Protein AF-A0A1V1P6B6-F1 (afdb_monomer_lite)

pLDDT: mean 72.88, std 17.22, range [42.22, 92.06]

InterPro domains:
  IPR029063 S-adenosyl-L-methionine-dependent methyltransferase superfamily [G3DSA:3.40.50.150] (1-66)
  IPR029063 S-adenosyl-L-methionine-dependent methyltransferase superfamily [SSF53335] (2-57)

Organism: NCBI:txid890399

Sequence (80 aa):
MRANYGKKTRQYFAKYTSPLQLIDFGGYKVFESATVDTNILIFEKKISKHLKNKVQLLPVQLERSSIPILVLAAILMQTL

Secondary structure (DSSP, 8-state):
--SSTTHHHHHHHHHH-EEEEEEE-TT---STT-----EEEEEESS--S-TT---EEEE-----S---HHHHHHHHTT--

Radius of gyration: 19.87 Å; chains: 1; bounding box: 41×16×56 Å

Structure (mmCIF, N/CA/C/O backbone):
data_AF-A0A1V1P6B6-F1
#
_entry.id   AF-A0A1V1P6B6-F1
#
loop_
_atom_site.group_PDB
_atom_site.id
_atom_site.type_symbol
_atom_site.label_atom_id
_atom_site.label_alt_id
_atom_site.label_comp_id
_atom_site.label_asym_id
_atom_site.label_entity_id
_atom_site.label_seq_id
_atom_site.pdbx_PDB_ins_code
_atom_site.Cartn_x
_atom_site.Cartn_y
_atom_site.Cartn_z
_atom_site.occupancy
_atom_site.B_iso_or_equiv
_atom_site.auth_seq_id
_atom_site.auth_comp_id
_atom_site.auth_asym_id
_atom_site.auth_atom_id
_atom_site.pdbx_PDB_model_num
ATOM 1 N N . MET A 1 1 ? 7.765 -5.761 0.694 1.00 53.22 1 MET A N 1
ATOM 2 C CA . MET A 1 1 ? 7.881 -4.719 1.751 1.00 53.22 1 MET A CA 1
ATOM 3 C C . MET A 1 1 ? 9.184 -4.912 2.529 1.00 53.22 1 MET A C 1
ATOM 5 O O . MET A 1 1 ? 9.290 -5.873 3.279 1.00 53.22 1 MET A O 1
ATOM 9 N N . ARG A 1 2 ? 10.197 -4.051 2.338 1.00 62.06 2 ARG A N 1
ATOM 10 C CA . ARG A 1 2 ? 11.479 -4.134 3.074 1.00 62.06 2 ARG A CA 1
ATOM 11 C C . ARG A 1 2 ? 11.251 -3.929 4.581 1.00 62.06 2 ARG A C 1
ATOM 13 O O . ARG A 1 2 ? 10.488 -3.052 4.983 1.00 62.06 2 ARG A O 1
ATOM 20 N N . ALA A 1 3 ? 11.878 -4.765 5.405 1.00 64.31 3 ALA A N 1
ATOM 21 C CA . ALA A 1 3 ? 11.316 -5.153 6.701 1.00 64.31 3 ALA A CA 1
ATOM 22 C C . ALA A 1 3 ? 11.204 -4.039 7.769 1.00 64.31 3 ALA A C 1
ATOM 24 O O . ALA A 1 3 ? 10.301 -4.114 8.599 1.00 64.31 3 ALA A O 1
ATOM 25 N N . ASN A 1 4 ? 12.003 -2.963 7.729 1.00 70.12 4 ASN A N 1
ATOM 26 C CA . ASN A 1 4 ? 12.007 -1.965 8.819 1.00 70.12 4 ASN A CA 1
ATOM 27 C C . ASN A 1 4 ? 11.513 -0.557 8.448 1.00 70.12 4 ASN A C 1
ATOM 29 O O . ASN A 1 4 ? 10.881 0.101 9.281 1.00 70.12 4 ASN A O 1
ATOM 33 N N . TYR A 1 5 ? 11.699 -0.100 7.209 1.00 79.56 5 TYR A N 1
ATOM 34 C CA . TYR A 1 5 ? 11.210 1.219 6.797 1.00 79.56 5 TYR A CA 1
ATOM 35 C C . TYR A 1 5 ? 9.680 1.220 6.701 1.00 79.56 5 TYR A C 1
ATOM 37 O O . TYR A 1 5 ? 9.065 0.317 6.127 1.00 79.56 5 TYR A O 1
ATOM 45 N N . GLY A 1 6 ? 9.052 2.204 7.345 1.00 85.56 6 GLY A N 1
ATOM 46 C CA . GLY A 1 6 ? 7.595 2.333 7.399 1.00 85.56 6 GLY A CA 1
ATOM 47 C C . GLY A 1 6 ? 6.887 1.409 8.398 1.00 85.56 6 GLY A C 1
ATOM 48 O O . GLY A 1 6 ? 5.660 1.356 8.374 1.00 85.56 6 GLY A O 1
ATOM 49 N N . LYS A 1 7 ? 7.595 0.697 9.297 1.00 89.12 7 LYS A N 1
ATOM 50 C CA . LYS A 1 7 ? 6.951 -0.141 10.337 1.00 89.12 7 LYS A CA 1
ATOM 51 C C . LYS A 1 7 ? 5.962 0.668 11.186 1.00 89.12 7 LYS A C 1
ATOM 53 O O . LYS A 1 7 ? 4.816 0.253 11.332 1.00 89.12 7 LYS A O 1
ATOM 58 N N . LYS A 1 8 ? 6.382 1.843 11.673 1.00 91.19 8 LYS A N 1
ATOM 59 C CA . LYS A 1 8 ? 5.528 2.750 12.461 1.00 91.19 8 LYS A CA 1
ATOM 60 C C . LYS A 1 8 ? 4.300 3.209 11.668 1.00 91.19 8 LYS A C 1
ATOM 62 O O . LYS A 1 8 ? 3.190 3.163 12.181 1.00 91.19 8 LYS A O 1
ATOM 67 N N . THR A 1 9 ? 4.485 3.569 10.400 1.00 90.56 9 THR A N 1
ATOM 68 C CA . THR A 1 9 ? 3.403 3.979 9.494 1.00 90.56 9 THR A CA 1
ATOM 69 C C . THR A 1 9 ? 2.380 2.863 9.287 1.00 90.56 9 THR A C 1
ATOM 71 O O . THR A 1 9 ? 1.181 3.092 9.402 1.00 90.56 9 THR A O 1
ATOM 74 N N . ARG A 1 10 ? 2.836 1.626 9.060 1.00 88.62 10 ARG A N 1
ATOM 75 C CA . ARG A 1 10 ? 1.947 0.462 8.921 1.00 88.62 10 ARG A CA 1
ATOM 76 C C . ARG A 1 10 ? 1.180 0.161 10.198 1.00 88.62 10 ARG A C 1
ATOM 78 O O . ARG A 1 10 ? -0.010 -0.112 10.129 1.00 88.62 10 ARG A O 1
ATOM 85 N N . GLN A 1 11 ? 1.844 0.238 11.351 1.00 88.81 11 GLN A N 1
ATOM 86 C CA . GLN A 1 11 ? 1.193 0.073 12.652 1.00 88.81 11 GLN A CA 1
ATOM 87 C C . GLN A 1 11 ? 0.137 1.155 12.897 1.00 88.81 11 GLN A C 1
ATOM 89 O O . GLN A 1 11 ? -0.940 0.847 13.398 1.00 88.81 11 GLN A O 1
ATOM 94 N N . TYR A 1 12 ? 0.425 2.402 12.517 1.00 90.50 12 TYR A N 1
ATOM 95 C CA . TYR A 1 12 ? -0.534 3.498 12.601 1.00 90.50 12 TYR A CA 1
ATOM 96 C C . TYR A 1 12 ? -1.776 3.215 11.746 1.00 90.50 12 TYR A C 1
ATOM 98 O O . TYR A 1 12 ? -2.885 3.204 12.276 1.00 90.50 12 TYR A O 1
ATOM 106 N N . PHE A 1 13 ? -1.603 2.902 10.458 1.00 89.50 13 PHE A N 1
ATOM 107 C CA . PHE A 1 13 ? -2.736 2.584 9.586 1.00 89.50 13 PHE A CA 1
ATOM 108 C C . PHE A 1 13 ? -3.512 1.357 10.083 1.00 89.50 13 PHE A C 1
ATOM 110 O O . PHE A 1 13 ? -4.719 1.435 10.258 1.00 89.50 13 PHE A O 1
ATOM 117 N N . ALA A 1 14 ? -2.835 0.270 10.461 1.00 86.44 14 ALA A N 1
ATOM 118 C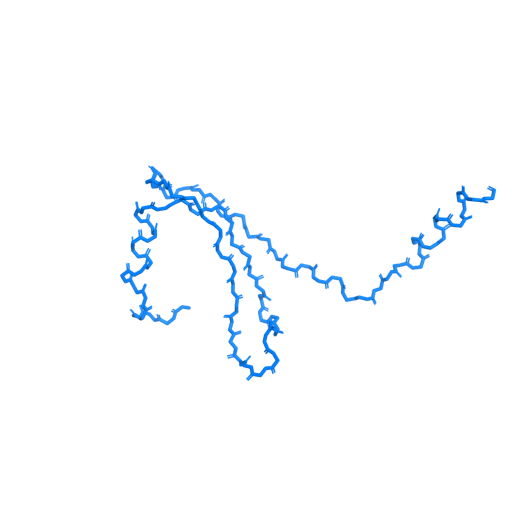 CA . ALA A 1 14 ? -3.500 -0.926 10.986 1.00 86.44 14 ALA A CA 1
ATOM 119 C C . ALA A 1 14 ? -4.341 -0.670 12.254 1.00 86.44 14 ALA A C 1
ATOM 121 O O . ALA A 1 14 ? -5.322 -1.373 12.492 1.00 86.44 14 ALA A O 1
ATOM 122 N N . LYS A 1 15 ? -3.961 0.318 13.077 1.00 89.44 15 LYS A N 1
ATOM 123 C CA . LYS A 1 15 ? -4.667 0.663 14.319 1.00 89.44 15 LYS A CA 1
ATOM 124 C C . LYS A 1 15 ? -5.828 1.636 14.098 1.00 89.44 15 LYS A C 1
ATOM 126 O O . LYS A 1 15 ? -6.843 1.536 14.785 1.00 89.44 15 LYS A O 1
ATOM 131 N N . TYR A 1 16 ? -5.671 2.594 13.188 1.00 91.00 16 TYR A N 1
ATOM 132 C CA . TYR A 1 16 ? -6.577 3.744 13.069 1.00 91.00 16 TYR A CA 1
ATOM 133 C C . TYR A 1 16 ? -7.382 3.789 11.767 1.00 91.00 16 TYR A C 1
ATOM 135 O O . TYR A 1 16 ? -8.215 4.686 11.611 1.00 91.00 16 TYR A O 1
ATOM 143 N N . THR A 1 17 ? -7.155 2.856 10.844 1.00 90.81 17 THR A N 1
ATOM 144 C CA . THR A 1 17 ? -7.904 2.759 9.589 1.00 90.81 17 THR A CA 1
ATOM 145 C C . THR A 1 17 ? -8.428 1.347 9.351 1.00 90.81 17 THR A C 1
ATOM 147 O O . THR A 1 17 ? -7.957 0.373 9.941 1.00 90.81 17 THR A O 1
ATOM 150 N N . SER A 1 18 ? -9.432 1.243 8.481 1.00 88.88 18 SER A N 1
ATOM 151 C CA . SER A 1 18 ? -9.948 -0.028 7.979 1.00 88.88 18 SER A CA 1
ATOM 152 C C . SER A 1 18 ? -9.638 -0.123 6.482 1.00 88.88 18 SER A C 1
ATOM 154 O O . SER A 1 18 ? -10.114 0.726 5.722 1.00 88.88 18 SER A O 1
ATOM 156 N N . PRO A 1 19 ? -8.826 -1.099 6.035 1.00 88.69 19 PRO A N 1
ATOM 157 C CA . PRO A 1 19 ? -8.548 -1.285 4.617 1.00 88.69 19 PRO A CA 1
ATOM 158 C C . PRO A 1 19 ? -9.817 -1.735 3.884 1.00 88.69 19 PRO A C 1
ATOM 160 O O . PRO A 1 19 ? -10.568 -2.570 4.388 1.00 88.69 19 PRO A O 1
ATOM 163 N N . LEU A 1 20 ? -10.043 -1.173 2.697 1.00 88.38 20 LEU A N 1
ATOM 164 C CA . LEU A 1 20 ? -11.186 -1.478 1.833 1.00 88.38 20 LEU A CA 1
ATOM 165 C C . LEU A 1 20 ? -10.743 -2.308 0.626 1.00 88.38 20 LEU A C 1
ATOM 167 O O . LEU A 1 20 ? -11.325 -3.351 0.335 1.00 88.38 20 LEU A O 1
ATOM 171 N N . GLN A 1 21 ? -9.680 -1.868 -0.049 1.00 87.81 21 GLN A N 1
ATOM 172 C CA . GLN A 1 21 ? -9.224 -2.467 -1.298 1.00 87.81 21 GLN A CA 1
ATOM 173 C C . GLN A 1 21 ? -7.718 -2.291 -1.470 1.00 87.81 21 GLN A C 1
ATOM 175 O O . GLN A 1 21 ? -7.168 -1.242 -1.130 1.00 87.81 21 GLN A O 1
ATOM 180 N N . LEU A 1 22 ? -7.068 -3.314 -2.020 1.00 89.19 22 LEU A N 1
ATOM 181 C CA . LEU A 1 22 ? -5.678 -3.258 -2.450 1.00 89.19 22 LEU A CA 1
ATOM 182 C C . LEU A 1 22 ? -5.622 -3.636 -3.927 1.00 89.19 22 LEU A C 1
ATOM 184 O O . LEU A 1 22 ? -6.014 -4.737 -4.309 1.00 89.19 22 LEU A O 1
ATOM 188 N N . ILE A 1 23 ? -5.147 -2.701 -4.739 1.00 89.38 23 ILE A N 1
ATOM 189 C CA . ILE A 1 23 ? -4.910 -2.902 -6.163 1.00 89.38 23 ILE A CA 1
ATOM 190 C C . ILE A 1 23 ? -3.419 -3.154 -6.327 1.00 89.38 23 ILE A C 1
ATOM 192 O O . ILE A 1 23 ? -2.605 -2.261 -6.062 1.00 89.38 23 ILE A O 1
ATOM 196 N N . ASP A 1 24 ? -3.096 -4.375 -6.737 1.00 88.00 24 ASP A N 1
ATOM 197 C CA . ASP A 1 24 ? -1.736 -4.799 -7.039 1.00 88.00 24 ASP A CA 1
ATOM 198 C C . ASP A 1 24 ? -1.526 -4.779 -8.551 1.00 88.00 24 ASP A C 1
ATOM 200 O O . ASP A 1 24 ? -2.291 -5.364 -9.321 1.00 88.00 24 ASP A O 1
ATOM 204 N N . PHE A 1 25 ? -0.488 -4.063 -8.967 1.00 86.81 25 PHE A N 1
ATOM 205 C CA . PHE A 1 25 ? -0.119 -3.922 -10.368 1.00 86.81 25 PHE A CA 1
ATOM 206 C 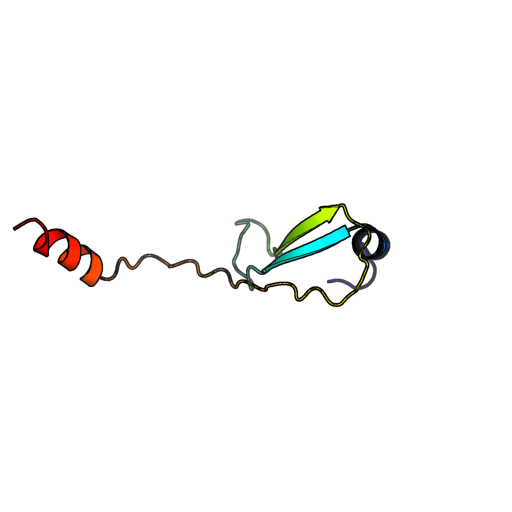C . PHE A 1 25 ? 0.749 -5.086 -10.864 1.00 86.81 25 PHE A C 1
ATOM 208 O O . PHE A 1 25 ? 1.032 -5.151 -12.056 1.00 86.81 25 PHE A O 1
ATOM 215 N N . GLY A 1 26 ? 1.178 -6.008 -9.994 1.00 84.94 26 GLY A N 1
ATOM 216 C CA . GLY A 1 26 ? 1.775 -7.286 -10.395 1.00 84.94 26 GLY A CA 1
ATOM 217 C C . GLY A 1 26 ? 3.029 -7.160 -11.267 1.00 84.94 26 GLY A C 1
ATOM 218 O O . GLY A 1 26 ? 3.231 -7.966 -12.171 1.00 84.94 26 GLY A O 1
ATOM 219 N N . GLY A 1 27 ? 3.848 -6.128 -11.045 1.00 81.25 27 GLY A N 1
ATOM 220 C CA . GLY A 1 27 ? 5.041 -5.847 -11.854 1.00 81.25 27 GLY A CA 1
ATOM 221 C C . GLY A 1 27 ? 4.777 -5.043 -13.133 1.00 81.25 27 GLY A C 1
ATOM 222 O O . GLY A 1 27 ? 5.709 -4.798 -13.900 1.00 81.25 27 GLY A O 1
ATOM 223 N N . TYR A 1 28 ? 3.539 -4.588 -13.368 1.00 86.00 28 TYR A N 1
ATOM 224 C CA . TYR A 1 28 ? 3.252 -3.611 -14.414 1.00 86.00 28 TYR A CA 1
ATOM 225 C C . TYR A 1 28 ? 4.058 -2.329 -14.177 1.00 86.00 28 TYR A C 1
ATOM 227 O O . TYR A 1 28 ? 4.052 -1.748 -13.086 1.00 86.00 28 TYR A O 1
ATOM 235 N N . LYS A 1 29 ? 4.753 -1.878 -15.223 1.00 86.19 29 LYS A N 1
ATOM 236 C CA . LYS A 1 29 ? 5.620 -0.703 -15.183 1.00 86.19 29 LYS A CA 1
ATOM 237 C C . LYS A 1 29 ? 4.772 0.570 -15.216 1.00 86.19 29 LYS A C 1
ATOM 239 O O . LYS A 1 29 ? 4.521 1.136 -16.271 1.00 86.19 29 LYS A O 1
ATOM 244 N N . VAL A 1 30 ? 4.318 1.005 -14.040 1.00 88.88 30 VAL A N 1
ATOM 245 C CA . VAL A 1 30 ? 3.521 2.236 -13.885 1.00 88.88 30 VAL A CA 1
ATOM 246 C C . VAL A 1 30 ? 4.348 3.486 -14.208 1.00 88.88 30 VAL A C 1
ATOM 248 O O . VAL A 1 30 ? 3.822 4.449 -14.756 1.00 88.88 30 VAL A O 1
ATOM 251 N N . PHE A 1 31 ? 5.645 3.471 -13.892 1.00 89.75 31 PHE A N 1
ATOM 252 C CA . PHE A 1 31 ? 6.548 4.597 -14.122 1.00 89.75 31 PHE A CA 1
ATOM 253 C C . PHE A 1 31 ? 7.632 4.217 -15.128 1.00 89.75 31 PHE A C 1
ATOM 255 O O . PHE A 1 31 ? 8.412 3.293 -14.898 1.00 89.75 31 PHE A O 1
ATOM 262 N N . GLU A 1 32 ? 7.718 4.955 -16.235 1.00 86.38 32 GLU A N 1
ATOM 263 C CA . GLU A 1 32 ? 8.635 4.627 -17.333 1.00 86.38 32 GLU A CA 1
ATOM 264 C C . GLU A 1 32 ? 10.118 4.679 -16.949 1.00 86.38 32 GLU A C 1
ATOM 266 O O . GLU A 1 32 ? 10.941 3.939 -17.488 1.00 86.38 32 GLU A O 1
ATOM 271 N N . SER A 1 33 ? 10.473 5.520 -15.989 1.00 90.50 33 SER A N 1
ATOM 272 C CA . SER A 1 33 ? 11.862 5.786 -15.611 1.00 90.50 33 SER A CA 1
ATOM 273 C C . SER A 1 33 ? 12.287 5.132 -14.290 1.00 90.50 33 SER A C 1
ATOM 275 O O . SER A 1 33 ? 13.418 5.344 -13.860 1.00 90.50 33 SER A O 1
ATOM 277 N N . ALA A 1 34 ? 11.435 4.321 -13.645 1.00 88.19 34 ALA A N 1
ATOM 278 C CA . ALA A 1 34 ? 11.743 3.703 -12.352 1.00 88.19 34 ALA A CA 1
ATOM 279 C C . ALA A 1 34 ? 11.374 2.212 -12.291 1.00 88.19 34 ALA A C 1
ATOM 281 O O . ALA A 1 34 ? 10.284 1.803 -12.680 1.00 88.19 34 ALA A O 1
ATOM 282 N N . THR A 1 35 ? 12.268 1.396 -11.728 1.00 86.88 35 THR A N 1
ATOM 283 C CA . THR A 1 35 ? 12.027 -0.029 -11.450 1.00 86.88 35 THR A CA 1
ATOM 284 C C . THR A 1 35 ? 11.482 -0.191 -10.032 1.00 86.88 35 THR A C 1
ATOM 286 O O . THR A 1 35 ? 12.224 -0.517 -9.100 1.00 86.88 35 THR A O 1
ATOM 289 N N . VAL A 1 36 ? 10.198 0.117 -9.846 1.00 87.88 36 VAL A N 1
ATOM 290 C CA . VAL A 1 36 ? 9.529 0.061 -8.539 1.00 87.88 36 VAL A CA 1
ATOM 291 C C . VAL A 1 36 ? 8.204 -0.687 -8.621 1.00 87.88 36 VAL A C 1
ATOM 293 O O . VAL A 1 36 ? 7.416 -0.476 -9.541 1.00 87.88 36 VAL A O 1
ATOM 296 N N . ASP A 1 37 ? 7.934 -1.514 -7.614 1.00 89.38 37 ASP A N 1
ATOM 297 C CA . ASP A 1 37 ? 6.612 -2.108 -7.429 1.00 89.38 37 ASP A CA 1
ATOM 298 C C . ASP A 1 37 ? 5.630 -1.030 -6.965 1.00 89.38 37 ASP A C 1
ATOM 300 O O . ASP A 1 37 ? 5.899 -0.297 -6.007 1.00 89.38 37 ASP A O 1
ATOM 304 N N . THR A 1 38 ? 4.473 -0.951 -7.619 1.00 89.56 38 THR A N 1
ATOM 305 C CA . THR A 1 38 ? 3.431 0.033 -7.306 1.00 89.56 38 THR A CA 1
ATOM 306 C C . THR A 1 38 ? 2.154 -0.677 -6.890 1.00 89.56 38 THR A C 1
ATOM 308 O O . THR A 1 38 ? 1.781 -1.690 -7.465 1.00 89.56 38 THR A O 1
ATOM 311 N N . ASN A 1 39 ? 1.495 -0.148 -5.862 1.00 90.69 39 ASN A N 1
ATOM 312 C CA . ASN A 1 39 ? 0.227 -0.645 -5.341 1.00 90.69 39 ASN A CA 1
ATOM 313 C C . ASN A 1 39 ? -0.634 0.546 -4.912 1.00 90.69 39 ASN A C 1
ATOM 315 O O . ASN A 1 39 ? -0.092 1.557 -4.459 1.00 90.69 39 ASN A O 1
ATOM 319 N N . ILE A 1 40 ? -1.958 0.413 -4.978 1.00 92.06 40 ILE A N 1
ATOM 320 C CA . ILE A 1 40 ? -2.896 1.395 -4.412 1.00 92.06 40 ILE A CA 1
ATOM 321 C C . ILE A 1 40 ? -3.668 0.734 -3.271 1.00 92.06 40 ILE A C 1
ATOM 323 O O . ILE A 1 40 ? -4.368 -0.252 -3.480 1.00 92.06 40 ILE A O 1
ATOM 327 N N . LEU A 1 41 ? -3.557 1.295 -2.063 1.00 90.62 41 LEU A N 1
ATOM 328 C CA . LEU A 1 41 ? -4.345 0.895 -0.897 1.00 90.62 41 LEU A CA 1
ATOM 329 C C . LEU A 1 41 ? -5.414 1.954 -0.617 1.00 90.62 41 LEU A C 1
ATOM 331 O O . LEU A 1 41 ? -5.086 3.092 -0.286 1.00 90.62 41 LEU A O 1
ATOM 335 N N . ILE A 1 42 ? -6.681 1.556 -0.685 1.00 91.81 42 ILE A N 1
ATOM 336 C CA . ILE A 1 42 ? -7.831 2.388 -0.326 1.00 91.81 42 ILE A CA 1
ATOM 337 C C . ILE A 1 42 ? -8.301 1.972 1.069 1.00 91.81 42 ILE A C 1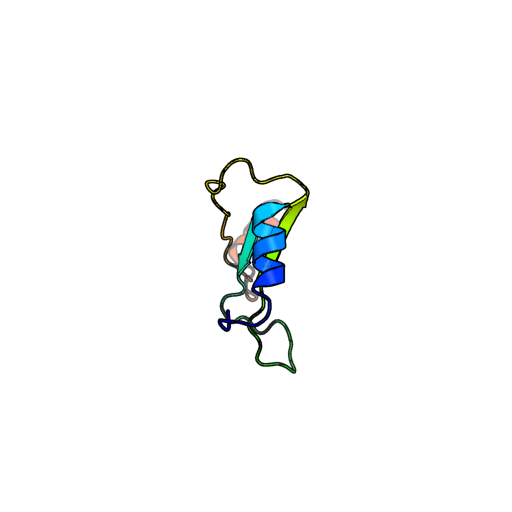
ATOM 339 O O . ILE A 1 42 ? -8.486 0.783 1.345 1.00 91.81 42 ILE A O 1
ATOM 343 N N . PHE A 1 43 ? -8.486 2.940 1.963 1.00 91.44 43 PHE A N 1
ATOM 344 C CA . PHE A 1 43 ? -8.910 2.707 3.343 1.00 91.44 43 PHE A CA 1
ATOM 345 C C . PHE A 1 43 ? -9.814 3.832 3.849 1.00 91.44 43 PHE A C 1
ATOM 347 O O . PHE A 1 43 ? -9.741 4.966 3.380 1.00 91.44 43 PHE A O 1
ATOM 354 N N . GLU A 1 44 ? -10.622 3.530 4.862 1.00 92.00 44 GLU A N 1
ATOM 355 C CA . GLU A 1 44 ? -11.429 4.516 5.585 1.00 92.00 44 GLU A CA 1
ATOM 356 C C . GLU A 1 44 ? -10.815 4.845 6.956 1.00 92.00 44 GLU A C 1
ATOM 358 O O . GLU A 1 44 ? -10.230 3.983 7.624 1.00 92.00 44 GLU A O 1
ATOM 363 N N . LYS A 1 45 ? -10.958 6.099 7.412 1.00 91.38 45 LYS A N 1
ATOM 364 C CA . LYS A 1 45 ? -10.550 6.515 8.764 1.00 91.38 45 LYS A CA 1
ATOM 365 C C . LYS A 1 45 ? -11.570 6.009 9.784 1.00 91.38 45 LYS A C 1
ATOM 367 O O . LYS A 1 45 ? -12.513 6.705 10.150 1.00 91.38 45 LYS A O 1
ATOM 372 N N . LYS A 1 46 ? -11.356 4.787 10.252 1.00 85.25 46 LYS A N 1
ATOM 373 C CA . LYS A 1 46 ? -12.178 4.117 11.255 1.00 85.25 46 LYS A CA 1
ATOM 374 C C . LYS A 1 46 ? -11.295 3.182 12.062 1.00 85.25 46 LYS A C 1
ATOM 376 O O . LYS A 1 46 ? -10.471 2.474 11.490 1.00 85.25 46 LYS A O 1
ATOM 381 N N . ILE A 1 47 ? -11.480 3.158 13.381 1.00 76.62 47 ILE A N 1
ATOM 382 C CA . ILE A 1 47 ? -10.779 2.201 14.243 1.00 76.62 47 ILE A CA 1
ATOM 383 C C . ILE A 1 47 ? -11.166 0.796 13.777 1.00 76.62 47 ILE A C 1
ATOM 385 O O . ILE A 1 47 ? -12.346 0.434 13.810 1.00 76.62 47 ILE A O 1
ATOM 389 N N . SER A 1 48 ? -10.176 0.030 13.317 1.00 62.53 48 SER A N 1
ATOM 390 C CA . SER A 1 48 ? -10.356 -1.359 12.904 1.00 62.53 48 SER A CA 1
ATOM 391 C 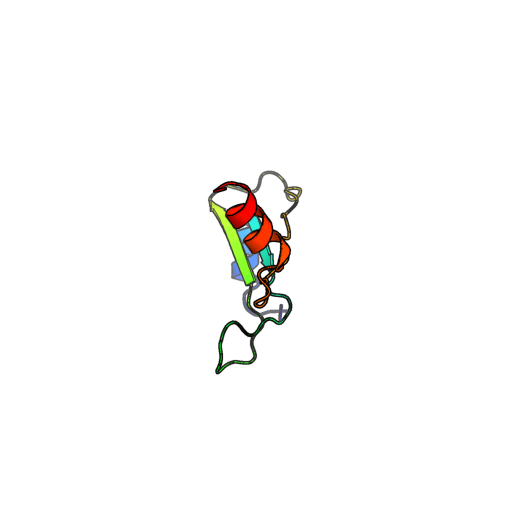C . SER A 1 48 ? -10.899 -2.162 14.089 1.00 62.53 48 SER A C 1
ATOM 393 O O . SER A 1 48 ? -10.183 -2.425 15.053 1.00 62.53 48 SER A O 1
ATOM 395 N N . LYS A 1 49 ? -12.195 -2.507 14.058 1.00 61.66 49 LYS A N 1
ATOM 396 C CA . LYS A 1 49 ? -12.832 -3.307 15.120 1.00 61.66 49 LYS A CA 1
ATOM 397 C C . LYS A 1 49 ? -12.539 -4.804 14.973 1.00 61.66 49 LYS A C 1
ATOM 399 O O . LYS A 1 49 ? -12.648 -5.532 15.948 1.00 61.66 49 LYS A O 1
ATOM 404 N N . HIS A 1 50 ? -12.109 -5.252 13.792 1.00 53.19 50 HIS A N 1
ATOM 405 C CA . HIS A 1 50 ? -11.682 -6.624 13.532 1.00 53.19 50 HIS A CA 1
ATOM 406 C C . HIS A 1 50 ? -10.676 -6.657 12.375 1.00 53.19 50 HIS A C 1
ATOM 408 O O . HIS A 1 50 ? -10.954 -6.153 11.292 1.00 53.19 50 HIS A O 1
ATOM 414 N N . LEU A 1 51 ? -9.553 -7.357 12.556 1.00 51.75 51 LEU A N 1
ATOM 415 C CA . LEU A 1 51 ? -8.555 -7.653 11.509 1.00 51.75 51 LEU A CA 1
ATOM 416 C C . LEU A 1 51 ? -9.084 -8.591 10.393 1.00 51.75 51 LEU A C 1
ATOM 418 O O . LEU A 1 51 ? -8.299 -9.153 9.638 1.00 51.75 51 LEU A O 1
ATOM 422 N N . LYS A 1 52 ? -10.403 -8.807 10.305 1.00 49.09 52 LYS A N 1
ATOM 423 C CA . LYS A 1 52 ? -11.050 -9.814 9.446 1.00 49.09 52 LYS A CA 1
ATOM 424 C C . LYS A 1 52 ? -11.692 -9.235 8.184 1.00 49.09 52 LYS A C 1
ATOM 426 O O . LYS A 1 52 ? -12.418 -9.950 7.497 1.00 49.09 52 LYS A O 1
ATOM 431 N N . ASN A 1 53 ? -11.458 -7.964 7.865 1.00 50.16 53 ASN A N 1
ATOM 432 C CA . ASN A 1 53 ? -11.978 -7.405 6.624 1.00 50.16 53 ASN A CA 1
ATOM 433 C C . ASN A 1 53 ? -11.162 -7.982 5.466 1.00 50.16 53 ASN A C 1
ATOM 435 O O . ASN A 1 53 ? -9.983 -7.673 5.301 1.00 50.16 53 ASN A O 1
ATOM 439 N N . LYS A 1 54 ? -11.790 -8.891 4.714 1.00 51.59 54 LYS A N 1
ATOM 440 C CA . LYS A 1 54 ? -11.232 -9.502 3.510 1.00 51.59 54 LYS A CA 1
ATOM 441 C C . LYS A 1 54 ? -10.935 -8.376 2.521 1.00 51.59 54 LYS A C 1
ATOM 443 O O . LYS A 1 54 ? -11.855 -7.809 1.940 1.00 51.59 54 LYS A O 1
ATOM 448 N N . VAL A 1 55 ? -9.660 -8.031 2.372 1.00 60.81 55 VAL A N 1
ATOM 449 C CA . VAL A 1 55 ? -9.224 -7.065 1.364 1.00 60.81 55 VAL A CA 1
ATOM 450 C C . VAL A 1 55 ? -9.485 -7.701 0.007 1.00 60.81 55 VAL A C 1
ATOM 452 O O . VAL A 1 55 ? -8.976 -8.785 -0.282 1.00 60.81 55 VAL A O 1
ATOM 455 N N . GLN A 1 56 ? -10.320 -7.060 -0.805 1.00 63.38 56 GLN A N 1
ATOM 456 C CA . GLN A 1 56 ? -10.510 -7.492 -2.182 1.00 63.38 56 GLN A CA 1
ATOM 457 C C . GLN A 1 56 ? -9.238 -7.146 -2.955 1.00 63.38 56 GLN A C 1
ATOM 459 O O . GLN A 1 56 ? -8.871 -5.974 -3.067 1.00 63.38 56 GLN A O 1
ATOM 464 N N . LEU A 1 57 ? -8.551 -8.186 -3.424 1.00 57.69 57 LEU A N 1
ATOM 465 C CA . LEU A 1 57 ? -7.451 -8.076 -4.369 1.00 57.69 57 LEU A CA 1
ATOM 466 C C . LEU A 1 57 ? -8.072 -8.106 -5.760 1.00 57.69 57 LEU A C 1
ATOM 468 O O . LEU A 1 57 ? -8.617 -9.132 -6.166 1.00 57.69 57 LEU A O 1
ATOM 472 N N . LEU A 1 58 ? -8.030 -6.978 -6.459 1.00 56.88 58 LEU A N 1
ATOM 473 C CA . LEU A 1 58 ? -8.394 -6.935 -7.869 1.00 56.88 58 LEU A CA 1
ATOM 474 C C . LEU A 1 58 ? -7.093 -6.900 -8.672 1.00 56.88 58 LEU A C 1
ATOM 476 O O . LEU A 1 58 ? -6.346 -5.927 -8.530 1.00 56.88 58 LEU A O 1
ATOM 480 N N . PRO A 1 59 ? -6.785 -7.943 -9.467 1.00 56.47 59 PRO A N 1
ATOM 481 C CA . PRO A 1 59 ? -5.705 -7.842 -10.433 1.00 56.47 59 PRO A CA 1
ATOM 482 C C . PRO A 1 59 ? -6.043 -6.733 -11.432 1.00 56.47 59 PRO A C 1
ATOM 484 O O . PRO A 1 59 ? -7.197 -6.547 -11.809 1.00 56.47 59 PRO A O 1
ATOM 487 N N . VAL A 1 60 ? -5.038 -5.980 -11.861 1.00 57.28 60 VAL A N 1
ATOM 488 C CA . VAL A 1 60 ? -5.199 -5.014 -12.949 1.00 57.28 60 VAL A CA 1
ATOM 489 C C . VAL A 1 60 ? -5.277 -5.790 -14.273 1.00 57.28 60 VAL A C 1
ATOM 491 O O . VAL A 1 60 ? -4.251 -6.154 -14.841 1.00 57.28 60 VAL A O 1
ATOM 494 N N . GLN A 1 61 ? -6.485 -6.075 -14.777 1.00 50.16 61 GLN A N 1
ATOM 495 C CA . GLN A 1 61 ? -6.673 -6.463 -16.181 1.00 50.16 61 GLN A CA 1
ATOM 496 C C . GLN A 1 61 ? -6.619 -5.212 -17.065 1.00 50.16 61 GLN A C 1
ATOM 498 O O . GLN A 1 61 ? -7.630 -4.561 -17.317 1.00 50.16 61 GLN A O 1
ATOM 503 N N . LEU A 1 62 ? -5.425 -4.866 -17.541 1.00 49.41 62 LEU A N 1
ATOM 504 C CA . LEU A 1 62 ? -5.285 -3.959 -18.677 1.00 49.41 62 LEU A CA 1
ATOM 505 C C . LEU A 1 62 ? -5.452 -4.790 -19.951 1.00 49.41 62 LEU A C 1
ATOM 507 O O . LEU A 1 62 ? -4.517 -5.463 -20.380 1.00 49.41 62 LEU A O 1
ATOM 511 N N . GLU A 1 63 ? -6.653 -4.758 -20.530 1.00 42.22 63 GLU A N 1
ATOM 512 C CA . GLU A 1 63 ? -6.913 -5.175 -21.912 1.00 42.22 63 GLU A CA 1
ATOM 513 C C . GLU A 1 63 ? -5.924 -4.439 -22.830 1.00 42.22 63 GLU A C 1
ATOM 515 O O . GLU A 1 63 ? -6.099 -3.268 -23.179 1.00 42.22 63 GLU A O 1
ATOM 520 N N . ARG A 1 64 ? -4.825 -5.110 -23.191 1.00 45.41 64 ARG A N 1
ATOM 521 C CA . ARG A 1 64 ? -3.963 -4.664 -24.281 1.00 45.41 64 ARG A CA 1
ATOM 522 C C . ARG A 1 64 ? -4.752 -4.844 -25.567 1.00 45.41 64 ARG A C 1
ATOM 524 O O . ARG A 1 64 ? -4.814 -5.950 -26.085 1.00 45.41 64 ARG A O 1
ATOM 531 N N . SER A 1 65 ? -5.319 -3.747 -26.067 1.00 48.97 65 SER A N 1
ATOM 532 C CA . SER A 1 65 ? -5.552 -3.517 -27.496 1.00 48.97 65 SER A CA 1
ATOM 533 C C . SER A 1 65 ? -5.947 -4.774 -28.278 1.00 48.97 65 SER A C 1
ATOM 535 O O . SER A 1 65 ? -5.166 -5.306 -29.064 1.00 48.97 65 SER A O 1
ATOM 537 N N . SER A 1 66 ? -7.150 -5.271 -28.055 1.00 47.41 66 SER A N 1
ATOM 538 C CA . SER A 1 66 ? -7.839 -6.132 -29.006 1.00 47.41 66 SER A CA 1
ATOM 539 C C . SER A 1 66 ? -9.314 -5.926 -28.749 1.00 47.41 66 SER A C 1
ATOM 541 O O . SER A 1 66 ? -9.923 -6.681 -28.009 1.00 47.41 66 SER A O 1
ATOM 543 N N . ILE 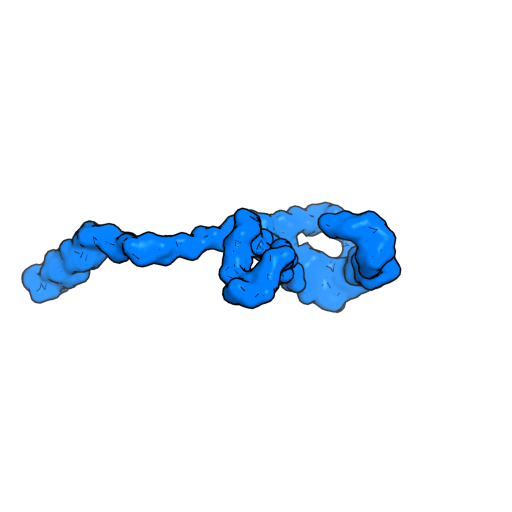A 1 67 ? -9.897 -4.883 -29.347 1.00 52.50 67 ILE A N 1
ATOM 544 C CA . ILE A 1 67 ? -11.337 -4.911 -29.611 1.00 52.50 67 ILE A CA 1
ATOM 545 C C . ILE A 1 67 ? -11.556 -6.252 -30.322 1.00 52.50 67 ILE A C 1
ATOM 547 O O . ILE A 1 67 ? -11.015 -6.424 -31.421 1.00 52.50 67 ILE A O 1
ATOM 551 N N . PRO A 1 68 ? -12.243 -7.237 -29.717 1.00 47.66 68 PRO A N 1
ATOM 552 C CA . PRO A 1 68 ? -12.495 -8.468 -30.429 1.00 47.66 68 PRO A CA 1
ATOM 553 C C . PRO A 1 68 ? -13.368 -8.065 -31.609 1.00 47.66 68 PRO A C 1
ATOM 555 O O . PRO A 1 68 ? -14.370 -7.373 -31.436 1.00 47.66 68 PRO A O 1
ATOM 558 N N . ILE A 1 69 ? -12.977 -8.464 -32.816 1.00 55.34 69 ILE A N 1
ATOM 559 C CA . ILE A 1 69 ? -13.701 -8.182 -34.066 1.00 55.34 69 ILE A CA 1
ATOM 560 C C . ILE A 1 69 ? -15.209 -8.514 -33.931 1.00 55.34 69 ILE A C 1
ATOM 562 O O . ILE A 1 69 ? -16.044 -7.884 -34.577 1.00 55.34 69 ILE A O 1
ATOM 566 N N . LEU A 1 70 ? -15.579 -9.407 -33.001 1.00 54.03 70 LEU A N 1
ATOM 567 C CA . LEU A 1 70 ? -16.961 -9.672 -32.590 1.00 54.03 70 LEU A CA 1
ATOM 568 C C . LEU A 1 70 ? -17.756 -8.444 -32.097 1.00 54.03 70 LEU A C 1
ATOM 570 O O . LEU A 1 70 ? -18.947 -8.362 -32.380 1.00 54.03 70 LEU A O 1
ATOM 574 N N . VAL A 1 71 ? -17.150 -7.494 -31.377 1.00 54.97 71 VAL A N 1
ATOM 575 C CA . VAL A 1 71 ? -17.863 -6.308 -30.854 1.00 54.97 71 VAL A CA 1
ATOM 576 C C . VAL A 1 71 ? -18.186 -5.323 -31.978 1.00 54.97 71 VAL A C 1
ATOM 578 O O . VAL A 1 71 ? -19.258 -4.724 -31.975 1.00 54.97 71 VAL A O 1
ATOM 581 N N . LEU A 1 72 ? -17.319 -5.212 -32.991 1.00 52.09 72 LEU A N 1
ATOM 582 C CA . LEU A 1 72 ? -17.598 -4.390 -34.171 1.00 52.09 72 LEU A CA 1
ATOM 583 C C . LEU A 1 72 ? -18.717 -5.008 -35.032 1.00 52.09 72 LEU A C 1
ATOM 585 O O . LEU A 1 72 ? -19.576 -4.285 -35.531 1.00 52.09 72 LEU A O 1
ATOM 589 N N . ALA A 1 73 ? -18.762 -6.343 -35.138 1.00 55.62 73 ALA A N 1
ATOM 590 C CA . ALA A 1 73 ? -19.839 -7.054 -35.831 1.00 55.62 73 ALA A CA 1
ATOM 591 C C . ALA A 1 73 ? -21.199 -6.894 -35.124 1.00 55.62 73 ALA A C 1
ATOM 593 O O . ALA A 1 73 ? -22.213 -6.690 -35.788 1.00 55.62 73 ALA A O 1
ATOM 594 N N . ALA A 1 74 ? -21.227 -6.913 -33.787 1.00 52.69 74 ALA A N 1
ATOM 595 C CA . ALA A 1 74 ? -22.461 -6.741 -33.018 1.00 52.69 74 ALA A CA 1
ATOM 596 C C . ALA A 1 74 ? -23.086 -5.340 -33.172 1.00 52.69 74 ALA A C 1
ATOM 598 O O . ALA A 1 74 ? -24.307 -5.214 -33.130 1.00 52.69 74 ALA A O 1
ATOM 599 N N . ILE A 1 75 ? -22.272 -4.300 -33.386 1.00 54.56 75 ILE A N 1
ATOM 600 C CA . ILE A 1 75 ? -22.752 -2.923 -33.593 1.00 54.56 75 ILE A CA 1
ATOM 601 C C . ILE A 1 75 ? -23.261 -2.724 -35.033 1.00 54.56 75 ILE A C 1
ATOM 603 O O . ILE A 1 75 ? -24.277 -2.059 -35.240 1.00 54.56 75 ILE A O 1
ATOM 607 N N . LEU A 1 76 ? -22.616 -3.349 -36.027 1.00 56.59 76 LEU A N 1
ATOM 608 C CA . LEU A 1 76 ? -23.040 -3.257 -37.432 1.00 56.59 76 LEU A CA 1
ATOM 609 C C . LEU A 1 76 ? -24.321 -4.056 -37.724 1.00 56.59 76 LEU A C 1
ATOM 611 O O . LEU A 1 76 ? -25.119 -3.657 -38.563 1.00 56.59 76 LEU A O 1
ATOM 615 N N . MET A 1 77 ? -24.544 -5.163 -37.012 1.00 61.19 77 MET A N 1
ATOM 616 C CA . MET A 1 77 ? -25.725 -6.018 -37.195 1.00 61.19 77 MET A CA 1
ATOM 617 C C . MET A 1 77 ? -26.983 -5.489 -36.479 1.00 61.19 77 MET A C 1
ATOM 619 O O . MET A 1 77 ? -28.070 -6.007 -36.697 1.00 61.19 77 MET A O 1
ATOM 623 N N . GLN A 1 78 ? -26.850 -4.460 -35.634 1.00 60.44 78 GLN A N 1
ATOM 624 C CA . GLN A 1 78 ? -27.974 -3.771 -34.979 1.00 60.44 78 GLN A CA 1
ATOM 625 C C . GLN A 1 78 ? -28.401 -2.483 -35.703 1.00 60.44 78 GLN A C 1
ATOM 627 O O . GLN A 1 78 ? -29.357 -1.836 -35.284 1.00 60.44 78 GLN A O 1
ATOM 632 N N . THR A 1 79 ? -27.696 -2.093 -36.767 1.00 58.38 79 THR A N 1
ATOM 633 C CA . THR A 1 79 ? -27.963 -0.863 -37.535 1.00 58.38 79 THR A CA 1
ATOM 634 C C . THR A 1 79 ? -28.366 -1.125 -38.991 1.00 58.38 79 THR A C 1
ATOM 636 O O . THR A 1 79 ? -28.364 -0.200 -39.802 1.00 58.38 79 THR A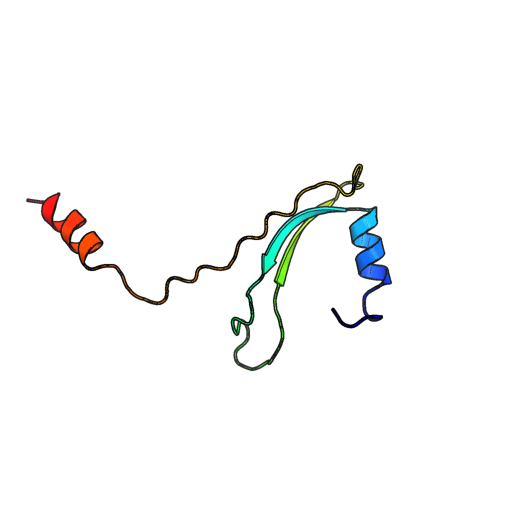 O 1
ATOM 639 N N . LEU A 1 80 ? -28.765 -2.364 -39.304 1.00 52.56 80 LEU A N 1
ATOM 640 C CA . LEU A 1 80 ? -29.320 -2.805 -40.589 1.00 52.56 80 LEU A CA 1
ATOM 641 C C . LEU A 1 80 ? -30.641 -3.548 -40.382 1.00 52.56 80 LEU A C 1
ATOM 643 O O . LEU A 1 80 ? -30.731 -4.304 -39.389 1.00 52.56 80 LEU A O 1
#

Foldseek 3Di:
DPDPPCPVVVVVCLAFKAWAAKEFAPQPCPDPPDRDGDMDIDIDRHGCPDPPRPHDYDYDPDPDDDPPVVVVVVVVVVVD